Protein AF-A0A7J8ZCP0-F1 (afdb_monomer_lite)

Sequence (61 aa):
MLKLMIFFAEAEVNGAELDVNTQIEIVFKSLTKEFVSFRVAYKLGNKALTLTQLMKELQSY

Organism: NCBI:txid34288

Structure (mmCIF, N/CA/C/O backbone):
data_AF-A0A7J8ZCP0-F1
#
_entry.id   AF-A0A7J8ZCP0-F1
#
loop_
_atom_site.group_PDB
_atom_site.id
_atom_site.type_symbol
_atom_site.label_atom_id
_atom_site.label_alt_id
_atom_site.label_comp_id
_atom_site.label_asym_id
_atom_site.label_entity_id
_atom_site.label_seq_id
_atom_site.pdbx_PDB_ins_code
_atom_site.Cartn_x
_atom_site.Cartn_y
_atom_site.Cartn_z
_atom_site.occupancy
_atom_site.B_iso_or_equiv
_atom_site.auth_seq_id
_atom_site.auth_comp_id
_atom_site.auth_asym_id
_atom_site.auth_atom_id
_atom_site.pdbx_PDB_model_num
ATOM 1 N N . MET A 1 1 ? 2.011 7.166 4.224 1.00 78.12 1 MET A N 1
ATOM 2 C CA . MET A 1 1 ? 1.492 7.399 2.857 1.00 78.12 1 MET A CA 1
ATOM 3 C C . MET A 1 1 ? 2.509 8.077 1.952 1.00 78.12 1 MET A C 1
ATOM 5 O O . MET A 1 1 ? 3.036 7.391 1.090 1.00 78.12 1 MET A O 1
ATOM 9 N N . LEU A 1 2 ? 2.879 9.343 2.188 1.00 81.56 2 LEU A N 1
ATOM 10 C CA . LEU A 1 2 ? 3.890 10.059 1.381 1.00 81.56 2 LEU A CA 1
ATOM 11 C C . LEU A 1 2 ? 5.218 9.294 1.217 1.00 81.56 2 LEU A C 1
ATOM 13 O O . LEU A 1 2 ? 5.708 9.165 0.104 1.00 81.56 2 LEU A O 1
ATOM 17 N N . LYS A 1 3 ? 5.744 8.693 2.294 1.00 89.44 3 LYS A N 1
ATOM 18 C CA . LYS A 1 3 ? 6.977 7.881 2.236 1.00 89.44 3 LYS A CA 1
ATOM 19 C C . LYS A 1 3 ? 6.894 6.680 1.281 1.00 89.44 3 LYS A C 1
ATOM 21 O O . LYS A 1 3 ? 7.886 6.357 0.648 1.00 89.44 3 LYS A O 1
ATOM 26 N N . LEU A 1 4 ? 5.729 6.035 1.165 1.00 90.75 4 LEU A N 1
ATOM 27 C CA . LEU A 1 4 ? 5.546 4.887 0.265 1.00 90.75 4 LEU A CA 1
ATOM 28 C C . LEU A 1 4 ? 5.441 5.334 -1.195 1.00 90.75 4 LEU A C 1
ATOM 30 O O . LEU A 1 4 ? 5.978 4.668 -2.065 1.00 90.75 4 LEU A O 1
ATOM 34 N N . MET A 1 5 ? 4.808 6.483 -1.460 1.00 88.00 5 MET A N 1
ATOM 35 C CA . MET A 1 5 ? 4.768 7.056 -2.812 1.00 88.00 5 MET A CA 1
ATOM 36 C C . MET A 1 5 ? 6.166 7.444 -3.298 1.00 88.00 5 MET A C 1
ATOM 38 O O . MET A 1 5 ? 6.512 7.148 -4.434 1.00 88.00 5 MET A O 1
ATOM 42 N N . ILE A 1 6 ? 6.972 8.055 -2.422 1.00 92.12 6 ILE A N 1
ATOM 43 C CA . ILE A 1 6 ? 8.375 8.372 -2.722 1.00 92.12 6 ILE A CA 1
ATOM 44 C C . ILE A 1 6 ? 9.155 7.083 -2.999 1.00 92.12 6 ILE A C 1
ATOM 46 O O . ILE A 1 6 ? 9.819 6.995 -4.021 1.00 92.12 6 ILE A O 1
ATOM 50 N N . PHE A 1 7 ? 8.997 6.055 -2.157 1.00 93.56 7 PHE A N 1
ATOM 51 C CA . PHE A 1 7 ? 9.643 4.757 -2.362 1.00 93.56 7 PHE A CA 1
ATOM 52 C C . PHE A 1 7 ? 9.287 4.115 -3.713 1.00 93.56 7 PHE A C 1
ATOM 54 O O . PHE A 1 7 ? 10.172 3.612 -4.397 1.00 93.56 7 PHE A O 1
ATOM 61 N N . PHE A 1 8 ? 8.014 4.134 -4.123 1.00 93.19 8 PHE A N 1
ATOM 62 C CA . PHE A 1 8 ? 7.615 3.574 -5.419 1.00 93.19 8 PHE A CA 1
ATOM 63 C C . PHE A 1 8 ? 8.170 4.379 -6.596 1.00 93.19 8 PHE A C 1
ATOM 65 O O . PHE A 1 8 ? 8.660 3.779 -7.546 1.00 93.19 8 PHE A O 1
ATOM 72 N N . ALA A 1 9 ? 8.165 5.712 -6.504 1.00 92.06 9 ALA A N 1
ATOM 73 C CA . ALA A 1 9 ? 8.764 6.569 -7.523 1.00 92.06 9 ALA A CA 1
ATOM 74 C C . ALA A 1 9 ? 10.282 6.341 -7.641 1.00 92.06 9 ALA A C 1
ATOM 76 O O . ALA A 1 9 ? 10.816 6.249 -8.742 1.00 92.06 9 ALA A O 1
ATOM 77 N N . GLU A 1 10 ? 10.986 6.197 -6.516 1.00 95.81 10 GLU A N 1
ATOM 78 C CA . GLU A 1 10 ? 12.413 5.859 -6.503 1.00 95.81 10 GLU A CA 1
ATOM 79 C C . GLU A 1 10 ? 12.674 4.463 -7.077 1.00 95.81 10 GLU A C 1
ATOM 81 O O . GLU A 1 10 ? 13.632 4.277 -7.825 1.00 95.81 10 GLU A O 1
ATOM 86 N N . ALA A 1 11 ? 11.838 3.474 -6.755 1.00 94.19 11 ALA A N 1
ATOM 87 C CA . ALA A 1 11 ? 11.957 2.127 -7.304 1.00 94.19 11 ALA A CA 1
ATOM 88 C C . ALA A 1 11 ? 11.801 2.132 -8.836 1.00 94.19 11 ALA A C 1
ATOM 90 O O . ALA A 1 11 ? 12.623 1.536 -9.530 1.00 94.19 11 ALA A O 1
ATOM 91 N N . GLU A 1 12 ? 10.816 2.866 -9.356 1.00 93.50 12 GLU A N 1
ATOM 92 C CA . GLU A 1 12 ? 10.583 3.036 -10.795 1.00 93.50 12 GLU A CA 1
ATOM 93 C C . GLU A 1 12 ? 11.771 3.721 -11.491 1.00 93.50 12 GLU A C 1
ATOM 95 O O . GLU A 1 12 ? 12.273 3.218 -12.495 1.00 93.50 12 GLU A O 1
ATOM 100 N N . VAL A 1 13 ? 12.300 4.810 -10.917 1.00 95.88 13 VAL A N 1
ATOM 101 C CA . VAL A 1 13 ? 13.501 5.502 -11.431 1.00 95.88 13 VAL A CA 1
ATOM 102 C C . VAL A 1 13 ? 14.722 4.578 -11.469 1.00 95.88 13 VAL A C 1
ATOM 104 O O . VAL A 1 13 ? 15.547 4.679 -12.376 1.00 95.88 13 VAL A O 1
ATOM 107 N N . ASN A 1 14 ? 14.830 3.652 -10.515 1.00 96.50 14 ASN A N 1
ATOM 108 C CA . ASN A 1 14 ? 15.908 2.665 -10.450 1.00 96.50 14 ASN A CA 1
ATOM 109 C C . ASN A 1 14 ? 15.657 1.416 -11.321 1.00 96.50 14 ASN A C 1
ATOM 111 O O . ASN A 1 14 ? 16.409 0.446 -11.226 1.00 96.50 14 ASN A O 1
ATOM 115 N N . GLY A 1 15 ? 14.624 1.425 -12.169 1.00 94.00 15 GLY A N 1
ATOM 116 C CA . GLY A 1 15 ? 14.324 0.345 -13.110 1.00 94.00 15 GLY A CA 1
ATOM 117 C C . GLY A 1 15 ? 13.620 -0.864 -12.492 1.00 94.00 15 GLY A C 1
ATOM 118 O O . GLY A 1 15 ? 13.564 -1.920 -13.119 1.00 94.00 15 GLY A O 1
ATOM 119 N N . ALA A 1 16 ? 13.091 -0.747 -11.270 1.00 94.31 16 ALA A N 1
ATOM 120 C CA . ALA A 1 16 ? 12.260 -1.793 -10.694 1.00 94.31 16 ALA A CA 1
ATOM 121 C C . ALA A 1 16 ? 10.845 -1.728 -11.284 1.00 94.31 16 ALA A C 1
ATOM 123 O O . ALA A 1 16 ? 10.113 -0.758 -11.085 1.00 94.31 16 ALA A O 1
ATOM 124 N N . GLU A 1 17 ? 10.426 -2.799 -11.951 1.00 90.62 17 GLU A N 1
ATOM 125 C CA . GLU A 1 17 ? 9.055 -2.953 -12.440 1.00 90.62 17 GLU A CA 1
ATOM 126 C C . GLU A 1 17 ? 8.170 -3.550 -11.339 1.00 90.62 17 GLU A C 1
ATOM 128 O O . GLU A 1 17 ? 7.978 -4.761 -11.235 1.00 90.62 17 GLU A O 1
ATOM 133 N N . LEU A 1 18 ? 7.649 -2.685 -10.467 1.00 92.12 18 LEU A N 1
ATOM 134 C CA . LEU A 1 18 ? 6.673 -3.084 -9.456 1.00 92.12 18 LEU A CA 1
ATOM 135 C C . LEU A 1 18 ? 5.266 -2.965 -10.037 1.00 92.12 18 LEU A C 1
ATOM 137 O O . LEU A 1 18 ? 4.736 -1.860 -10.160 1.00 92.12 18 LEU A O 1
ATOM 141 N N . ASP A 1 19 ? 4.633 -4.092 -10.352 1.00 91.19 19 ASP A N 1
ATOM 142 C CA . ASP A 1 19 ? 3.228 -4.083 -10.748 1.00 91.19 19 ASP A CA 1
ATOM 143 C C . ASP A 1 19 ? 2.320 -3.581 -9.606 1.00 91.19 19 ASP A C 1
ATOM 145 O O . ASP A 1 19 ? 2.684 -3.575 -8.424 1.00 91.19 19 ASP A O 1
ATOM 149 N N . VAL A 1 20 ? 1.102 -3.167 -9.956 1.00 87.88 20 VAL A N 1
ATOM 150 C CA . VAL A 1 20 ? 0.147 -2.575 -9.006 1.00 87.88 20 VAL A CA 1
ATOM 151 C C . VAL A 1 20 ? -0.173 -3.515 -7.836 1.00 87.88 20 VAL A C 1
ATOM 153 O O . VAL A 1 20 ? -0.264 -3.046 -6.701 1.00 87.88 20 VAL A O 1
ATOM 156 N N . ASN A 1 21 ? -0.293 -4.828 -8.061 1.00 88.62 21 ASN A N 1
ATOM 157 C CA . ASN A 1 21 ? -0.568 -5.788 -6.988 1.00 88.62 21 ASN A CA 1
ATOM 158 C C . ASN A 1 21 ? 0.627 -5.905 -6.039 1.00 88.62 21 ASN A C 1
ATOM 160 O O . ASN A 1 21 ? 0.448 -5.960 -4.819 1.00 88.62 21 ASN A O 1
ATOM 164 N N . THR A 1 22 ? 1.844 -5.885 -6.585 1.00 91.62 22 THR A N 1
ATOM 165 C CA . THR A 1 22 ? 3.076 -5.859 -5.794 1.00 91.62 22 THR A CA 1
ATOM 166 C C . THR A 1 22 ? 3.151 -4.596 -4.931 1.00 91.62 22 THR A C 1
ATOM 168 O O . THR A 1 22 ? 3.407 -4.691 -3.727 1.00 91.62 22 THR A O 1
ATOM 171 N N . GLN A 1 23 ? 2.848 -3.421 -5.491 1.00 92.12 23 GLN A N 1
ATOM 172 C CA . GLN A 1 23 ? 2.803 -2.165 -4.730 1.00 92.12 23 GLN A CA 1
ATOM 173 C C . GLN A 1 23 ? 1.742 -2.211 -3.615 1.00 92.12 23 GLN A C 1
ATOM 175 O O . GLN A 1 23 ? 2.023 -1.836 -2.475 1.00 92.12 23 GLN A O 1
ATOM 180 N N . ILE A 1 24 ? 0.547 -2.738 -3.900 1.00 89.81 24 ILE A N 1
ATOM 181 C CA . ILE A 1 24 ? -0.535 -2.916 -2.917 1.00 89.81 24 ILE A CA 1
ATOM 182 C C . ILE A 1 24 ? -0.105 -3.834 -1.761 1.00 89.81 24 ILE A C 1
ATOM 184 O O . ILE A 1 24 ? -0.324 -3.50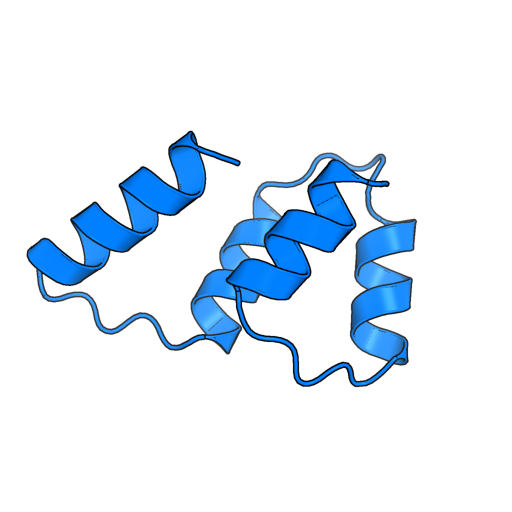7 -0.592 1.00 89.81 24 ILE A O 1
ATOM 188 N N . GLU A 1 25 ? 0.534 -4.971 -2.045 1.00 90.19 25 GLU A N 1
ATOM 189 C CA . GLU A 1 25 ? 1.013 -5.868 -0.988 1.00 90.19 25 GLU A CA 1
ATOM 190 C C . GLU A 1 25 ? 2.152 -5.246 -0.167 1.00 90.19 25 GLU A C 1
ATOM 192 O O . GLU A 1 25 ? 2.209 -5.473 1.044 1.00 90.19 25 GLU A O 1
ATOM 197 N N . ILE A 1 26 ? 3.019 -4.418 -0.766 1.00 92.94 26 ILE A N 1
ATOM 198 C CA . ILE A 1 26 ? 4.021 -3.634 -0.020 1.00 92.94 26 ILE A CA 1
ATOM 199 C C . ILE A 1 26 ? 3.330 -2.672 0.950 1.00 92.94 26 ILE A C 1
ATOM 201 O O . ILE A 1 26 ? 3.695 -2.635 2.129 1.00 92.94 26 ILE A O 1
ATOM 205 N N . VAL A 1 27 ? 2.293 -1.955 0.497 1.00 91.94 27 VAL A N 1
ATOM 206 C CA . VAL A 1 27 ? 1.488 -1.101 1.381 1.00 91.94 27 VAL A CA 1
ATOM 207 C C . VAL A 1 27 ? 0.936 -1.934 2.534 1.00 91.94 27 VAL A C 1
ATOM 209 O O . VAL A 1 27 ? 1.196 -1.595 3.686 1.00 91.94 27 VAL A O 1
ATOM 212 N N . PHE A 1 28 ? 0.275 -3.065 2.270 1.00 90.62 28 PHE A N 1
ATOM 213 C CA . PHE A 1 28 ? -0.293 -3.899 3.334 1.00 90.62 28 PHE A CA 1
ATOM 214 C C . PHE A 1 28 ? 0.729 -4.443 4.325 1.00 90.62 28 PHE A C 1
ATOM 216 O O . PHE A 1 28 ? 0.432 -4.508 5.516 1.00 90.62 28 PHE A O 1
ATOM 223 N N . LYS A 1 29 ? 1.918 -4.834 3.861 1.00 91.38 29 LYS A N 1
ATOM 224 C CA . LYS A 1 29 ? 3.000 -5.302 4.738 1.00 91.38 29 LYS A CA 1
ATOM 225 C C . LYS A 1 29 ? 3.571 -4.187 5.615 1.00 91.38 29 LYS A C 1
ATOM 227 O O . LYS A 1 29 ? 4.113 -4.484 6.673 1.00 91.38 29 LYS A O 1
ATOM 232 N N . SER A 1 30 ? 3.451 -2.931 5.186 1.00 91.44 30 SER A N 1
ATOM 233 C CA . SER A 1 30 ? 3.915 -1.764 5.945 1.00 91.44 30 SER A CA 1
ATOM 234 C C . SER A 1 30 ? 2.917 -1.257 6.996 1.00 91.44 30 SER A C 1
ATOM 236 O O . SER A 1 30 ? 3.294 -0.456 7.850 1.00 91.44 30 SER A O 1
ATOM 238 N N . LEU A 1 31 ? 1.652 -1.697 6.947 1.00 90.25 31 LEU A N 1
ATOM 239 C CA . LEU A 1 31 ? 0.628 -1.275 7.904 1.00 90.25 31 LEU A CA 1
ATOM 240 C C . LEU A 1 31 ? 0.805 -1.959 9.265 1.00 90.25 31 LEU A C 1
ATOM 242 O O . LEU A 1 31 ? 1.226 -3.113 9.362 1.00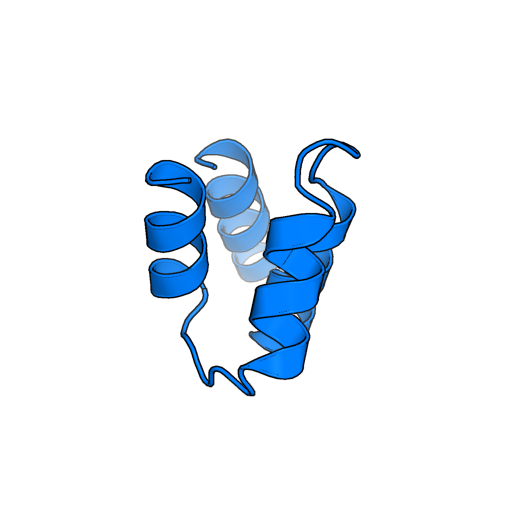 90.25 31 LEU A O 1
ATOM 246 N N . 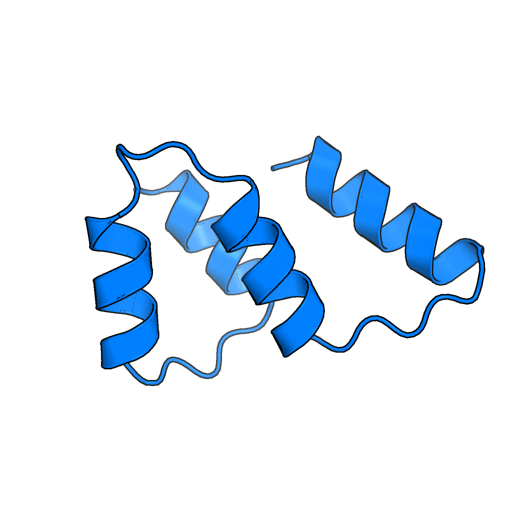THR A 1 32 ? 0.423 -1.259 10.332 1.00 91.88 32 THR A N 1
ATOM 247 C CA . THR A 1 32 ? 0.375 -1.827 11.684 1.00 91.88 32 THR A CA 1
ATOM 248 C C . THR A 1 32 ? -0.798 -2.804 11.831 1.00 91.88 32 THR A C 1
ATOM 250 O O . THR A 1 32 ? -1.747 -2.811 11.044 1.00 91.88 32 THR A O 1
ATOM 253 N N . LYS A 1 33 ? -0.767 -3.624 12.891 1.00 91.69 33 LYS A N 1
ATOM 254 C CA . LYS A 1 33 ? -1.813 -4.620 13.202 1.00 91.69 33 LYS A CA 1
ATOM 255 C C . LYS A 1 33 ? -3.228 -4.038 13.359 1.00 91.69 33 LYS A C 1
ATOM 257 O O . LYS A 1 33 ? -4.202 -4.774 13.248 1.00 91.69 33 LYS A O 1
ATOM 262 N N . GLU A 1 34 ? -3.351 -2.737 13.600 1.00 92.19 34 GLU A N 1
ATOM 263 C CA . GLU A 1 34 ? -4.635 -2.032 13.726 1.00 92.19 34 GLU A CA 1
ATOM 264 C C . GLU A 1 34 ? -5.409 -1.997 12.397 1.00 92.19 34 GLU A C 1
ATOM 266 O O . GLU A 1 34 ? -6.636 -1.949 12.387 1.00 92.19 34 GLU A O 1
ATOM 271 N N . PHE A 1 35 ? -4.709 -2.134 11.267 1.00 90.12 35 PHE A N 1
ATOM 272 C CA . PHE A 1 35 ? -5.296 -2.138 9.925 1.00 90.12 35 PHE A CA 1
ATOM 273 C C . PHE A 1 35 ? -5.627 -3.548 9.405 1.00 90.12 35 PHE A C 1
ATOM 275 O O . PHE A 1 35 ? -5.924 -3.722 8.221 1.00 90.12 35 PHE A O 1
ATOM 282 N N . VAL A 1 36 ? -5.599 -4.582 10.257 1.00 8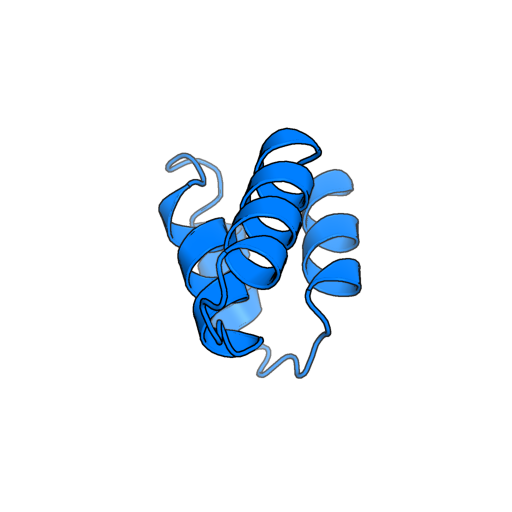9.94 36 VAL A N 1
ATOM 283 C CA . VAL A 1 36 ? -5.931 -5.961 9.848 1.00 89.94 36 VAL A CA 1
ATOM 284 C C . VAL A 1 36 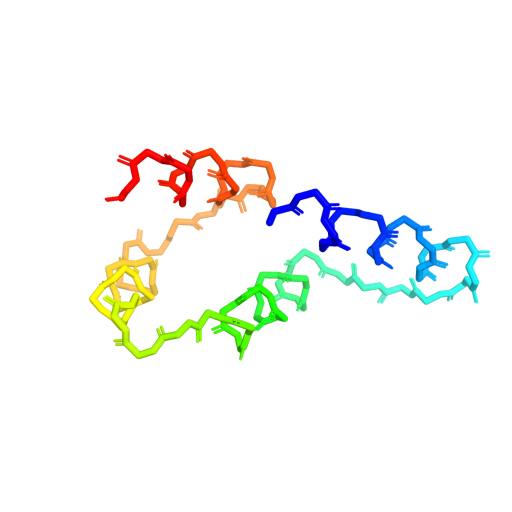? -7.341 -6.044 9.259 1.00 89.94 36 VAL A C 1
ATOM 286 O O . VAL A 1 36 ? -7.515 -6.630 8.190 1.00 89.94 36 VAL A O 1
ATOM 289 N N . SER A 1 37 ? -8.328 -5.404 9.891 1.00 89.44 37 SER A N 1
ATOM 290 C CA . SER A 1 37 ? -9.713 -5.382 9.402 1.00 89.44 37 SER A CA 1
ATOM 291 C C . SER A 1 37 ? -9.830 -4.714 8.030 1.00 89.44 37 SER A C 1
ATOM 293 O O . SER A 1 37 ? -10.525 -5.230 7.157 1.00 89.44 37 SER A O 1
ATOM 295 N N . PHE A 1 38 ? -9.084 -3.627 7.804 1.00 89.44 38 PHE A N 1
ATOM 296 C CA . PHE A 1 38 ? -9.009 -2.958 6.505 1.00 89.44 38 PHE A CA 1
ATOM 297 C C . PHE A 1 38 ? -8.449 -3.893 5.424 1.00 89.44 38 PHE A C 1
ATOM 299 O O . PHE A 1 38 ? -9.049 -4.047 4.361 1.00 89.44 38 PHE A O 1
ATOM 306 N N . ARG A 1 39 ? -7.334 -4.585 5.706 1.00 88.31 39 ARG A N 1
ATOM 307 C CA . ARG A 1 39 ? -6.727 -5.543 4.765 1.00 88.31 39 ARG A CA 1
ATOM 308 C C . ARG A 1 39 ? -7.681 -6.686 4.417 1.00 88.31 39 ARG A C 1
ATOM 310 O O . ARG A 1 39 ? -7.765 -7.075 3.255 1.00 88.31 39 ARG A O 1
ATOM 317 N N . VAL A 1 40 ? -8.387 -7.231 5.408 1.00 88.50 40 VAL A N 1
ATOM 318 C CA . VAL A 1 40 ? -9.367 -8.309 5.200 1.00 88.50 40 VAL A CA 1
ATOM 319 C C . VAL A 1 40 ? -10.529 -7.818 4.337 1.00 88.50 40 VAL A C 1
ATOM 321 O O . VAL A 1 40 ? -10.850 -8.462 3.341 1.00 88.50 40 VAL A O 1
ATOM 324 N N . ALA A 1 41 ? -11.104 -6.656 4.655 1.00 87.31 41 ALA A N 1
ATOM 325 C CA . ALA A 1 41 ? -12.183 -6.059 3.871 1.00 87.31 41 ALA A CA 1
ATOM 326 C C . ALA A 1 41 ? -11.757 -5.781 2.421 1.00 87.31 41 ALA A C 1
ATOM 328 O O . ALA A 1 41 ? -12.508 -6.063 1.488 1.00 87.31 41 ALA A O 1
ATOM 329 N N . TYR A 1 42 ? -10.528 -5.298 2.221 1.00 85.06 42 TYR A N 1
ATOM 330 C CA . TYR A 1 42 ? -9.973 -5.057 0.893 1.00 85.06 42 TYR A CA 1
ATOM 331 C C . TYR A 1 42 ? -9.849 -6.347 0.071 1.00 85.06 42 TYR A C 1
ATOM 333 O O . TYR A 1 42 ? -10.292 -6.390 -1.076 1.00 85.06 42 TYR A O 1
ATOM 341 N N . LYS A 1 43 ? -9.297 -7.419 0.663 1.00 82.31 43 LYS A N 1
ATOM 342 C CA . LYS A 1 43 ? -9.137 -8.719 -0.012 1.00 82.31 43 LYS A CA 1
ATOM 343 C C . LYS A 1 43 ? -10.475 -9.386 -0.329 1.00 82.31 43 LYS A C 1
ATOM 345 O O . LYS A 1 43 ? -10.616 -9.977 -1.393 1.00 82.31 43 LYS A O 1
ATOM 350 N N . LEU A 1 44 ? -11.453 -9.278 0.571 1.00 85.25 44 LEU A N 1
ATOM 351 C CA . LEU A 1 44 ? -12.785 -9.858 0.381 1.00 85.25 44 LEU A CA 1
ATOM 352 C C . LEU A 1 44 ? -13.633 -9.083 -0.631 1.00 85.25 44 LEU A C 1
ATOM 354 O O . LEU A 1 44 ? -14.420 -9.685 -1.353 1.00 85.25 44 LEU A O 1
ATOM 358 N N . GLY A 1 45 ? -13.468 -7.762 -0.708 1.00 78.25 45 GLY A N 1
ATOM 359 C CA . GLY A 1 45 ? -14.234 -6.914 -1.620 1.00 78.25 45 GLY A CA 1
ATOM 360 C C . GLY A 1 45 ? -13.861 -7.056 -3.099 1.00 78.25 45 GLY A C 1
ATOM 361 O O . GLY A 1 45 ? -14.492 -6.399 -3.921 1.00 78.25 45 GLY A O 1
ATOM 362 N N . ASN A 1 46 ? -12.835 -7.856 -3.435 1.00 64.50 46 ASN A N 1
ATOM 363 C CA . ASN A 1 46 ? -12.266 -8.011 -4.782 1.00 64.50 46 ASN A CA 1
ATOM 364 C C . ASN A 1 46 ? -12.114 -6.668 -5.519 1.00 64.50 46 ASN A C 1
ATOM 366 O O . ASN A 1 46 ? -12.464 -6.511 -6.691 1.00 64.50 46 ASN A O 1
ATOM 370 N N . LYS A 1 47 ? -11.670 -5.653 -4.776 1.00 66.06 47 LYS A N 1
ATOM 371 C CA . LYS A 1 47 ? -11.624 -4.282 -5.256 1.00 66.06 47 LYS A CA 1
ATOM 372 C C . LYS A 1 47 ? -10.453 -4.131 -6.230 1.00 66.06 47 LYS A C 1
ATOM 374 O O . LYS A 1 47 ? -9.306 -4.025 -5.806 1.00 66.06 47 LYS A O 1
ATOM 379 N N . ALA A 1 48 ? -10.745 -4.080 -7.530 1.00 61.88 48 ALA A N 1
ATOM 380 C CA . ALA A 1 48 ? -9.797 -3.655 -8.560 1.00 61.88 48 ALA A CA 1
ATOM 381 C C . ALA A 1 48 ? -9.575 -2.140 -8.439 1.00 61.88 48 ALA A C 1
ATOM 383 O O . ALA A 1 48 ? -10.174 -1.340 -9.156 1.00 61.88 48 ALA A O 1
ATOM 384 N N . LEU A 1 49 ? -8.781 -1.735 -7.454 1.00 66.56 49 LEU A N 1
ATOM 385 C CA . LEU A 1 49 ? -8.473 -0.335 -7.206 1.00 66.56 49 LEU A CA 1
ATOM 386 C C . LEU A 1 49 ? -7.023 -0.055 -7.556 1.00 66.56 49 LEU A C 1
ATOM 388 O O . LEU A 1 49 ? -6.120 -0.821 -7.233 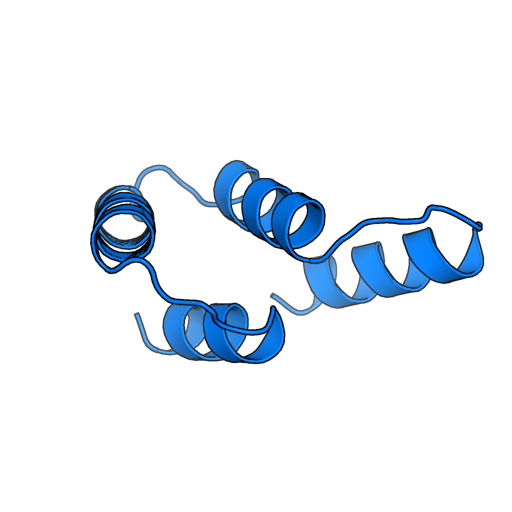1.00 66.56 49 LEU A O 1
ATOM 392 N N . THR A 1 50 ? -6.813 1.096 -8.183 1.00 84.31 50 THR A N 1
ATOM 393 C CA . THR A 1 50 ? -5.478 1.665 -8.360 1.00 84.31 50 THR A CA 1
ATOM 394 C C . THR A 1 50 ? -4.820 1.898 -6.996 1.00 84.31 50 THR A C 1
ATOM 396 O O . THR A 1 50 ? -5.514 2.092 -5.989 1.00 84.31 50 THR A O 1
ATOM 399 N N . LEU A 1 51 ? -3.484 1.958 -6.952 1.00 85.50 51 LEU A N 1
ATOM 400 C CA . LEU A 1 51 ? -2.758 2.335 -5.734 1.00 85.50 51 LEU A CA 1
ATOM 401 C C . LEU A 1 51 ? -3.314 3.644 -5.144 1.00 85.50 51 LEU A C 1
ATOM 403 O O . LEU A 1 51 ? -3.538 3.734 -3.943 1.00 85.50 51 LEU A O 1
ATOM 407 N N . THR A 1 52 ? -3.631 4.636 -5.976 1.00 84.50 52 THR A N 1
ATOM 408 C CA . THR A 1 52 ? -4.190 5.921 -5.530 1.00 84.50 52 THR A CA 1
ATOM 409 C C . THR A 1 52 ? -5.503 5.768 -4.757 1.00 84.50 52 THR A C 1
ATOM 411 O O . THR A 1 52 ? -5.692 6.427 -3.733 1.00 84.50 52 THR A O 1
ATOM 414 N N . GLN A 1 53 ? -6.406 4.886 -5.193 1.00 85.75 53 GLN A N 1
ATOM 415 C CA . GLN A 1 53 ? -7.652 4.623 -4.466 1.00 85.75 53 GLN A CA 1
ATOM 416 C C . GLN A 1 53 ? -7.407 3.908 -3.140 1.00 85.75 53 GLN A C 1
ATOM 418 O O . GLN A 1 53 ? -7.975 4.328 -2.134 1.00 85.75 53 GLN A O 1
ATOM 423 N N . LEU A 1 54 ? -6.523 2.904 -3.113 1.00 87.19 54 LEU A N 1
ATOM 424 C CA . LEU A 1 54 ? -6.093 2.279 -1.858 1.00 87.19 54 LEU A CA 1
ATOM 425 C C . LEU A 1 54 ? -5.567 3.341 -0.881 1.00 87.19 54 LEU A C 1
ATOM 427 O O . LEU A 1 54 ? -5.944 3.352 0.289 1.00 87.19 54 LEU A O 1
ATOM 431 N N . MET A 1 55 ? -4.736 4.265 -1.369 1.00 87.19 55 MET A N 1
ATOM 432 C CA . MET A 1 55 ? -4.140 5.303 -0.533 1.00 87.19 55 MET A CA 1
ATOM 433 C C . MET A 1 55 ? -5.188 6.276 0.024 1.00 87.19 55 MET A C 1
ATOM 435 O O . MET A 1 55 ? -5.088 6.674 1.183 1.00 87.19 55 MET A O 1
ATOM 439 N N . LYS A 1 56 ? -6.209 6.623 -0.768 1.00 86.94 56 LYS A N 1
ATOM 440 C CA . LYS A 1 56 ? -7.321 7.483 -0.340 1.00 86.94 56 LYS A CA 1
ATOM 441 C C . LYS A 1 56 ? -8.216 6.801 0.698 1.00 86.94 56 LYS A C 1
ATOM 443 O O . LYS A 1 56 ? -8.604 7.438 1.676 1.00 86.94 56 LYS A O 1
ATOM 448 N N . GLU A 1 57 ? -8.533 5.522 0.498 1.00 87.75 57 GLU A N 1
ATOM 449 C CA . GLU A 1 57 ? -9.316 4.739 1.461 1.00 87.75 57 GLU A CA 1
ATOM 450 C C . GLU A 1 57 ? -8.561 4.596 2.790 1.00 87.75 57 GLU A C 1
ATOM 452 O O . GLU A 1 57 ? -9.140 4.858 3.836 1.00 87.75 57 GLU A O 1
ATOM 457 N N . LEU A 1 58 ? -7.257 4.300 2.752 1.00 86.75 58 LEU A N 1
ATOM 458 C CA . LEU A 1 58 ? -6.407 4.222 3.948 1.00 86.75 58 LEU A CA 1
ATOM 459 C C . LEU A 1 58 ? -6.269 5.551 4.700 1.00 86.75 58 LEU A C 1
ATOM 461 O O . LEU A 1 58 ? -6.106 5.538 5.910 1.00 86.75 58 LEU A O 1
ATOM 465 N N . GLN A 1 59 ? -6.290 6.693 4.007 1.00 85.62 59 GLN A N 1
ATOM 466 C CA . GLN A 1 59 ? -6.280 8.009 4.662 1.00 85.62 59 GLN A CA 1
ATOM 467 C C . GLN A 1 59 ? -7.604 8.347 5.353 1.00 85.62 59 GLN A C 1
ATOM 469 O O . GLN A 1 59 ? -7.622 9.213 6.222 1.00 85.62 59 GLN A O 1
ATOM 474 N N . SER A 1 60 ? -8.697 7.719 4.919 1.00 86.31 60 SER A N 1
ATOM 475 C CA . SER A 1 60 ? -10.051 7.986 5.413 1.00 86.31 60 SER A CA 1
ATOM 476 C C . SER A 1 60 ? -10.518 6.963 6.457 1.00 86.31 60 SER A C 1
ATOM 478 O O . SER A 1 60 ? -11.606 7.133 7.004 1.00 86.31 60 SER A O 1
ATOM 480 N N . TYR A 1 61 ? -9.740 5.896 6.670 1.00 85.62 61 TYR A N 1
ATOM 481 C CA . TYR A 1 61 ? -9.980 4.822 7.635 1.00 85.62 61 TYR A CA 1
ATOM 482 C C . TYR A 1 61 ? -9.345 5.164 8.983 1.00 85.62 61 TYR A C 1
ATOM 484 O O . TYR A 1 61 ? -10.041 4.995 10.006 1.00 85.62 61 TYR A O 1
#

pLDDT: mean 87.67, std 7.19, range [61.88, 96.5]

Foldseek 3Di:
DVVLVVVVVVCVVVVNDQDQVNSVVVVVVPDDPVCVVVVVCCVVVVDPDGPVVVVVVVVVD

Radius of gyration: 11.75 Å; chains: 1; bounding box: 30×20×27 Å

Secondary structure (DSSP, 8-state):
-HHHHHHHHHHHHTT----HHHHHHHHHHHS-GGGHHHHHHHHHTT----HHHHHHHHHH-